Protein AF-A0A8W8IBE1-F1 (afdb_monomer)

Sequence (108 aa):
RIQCFCAGLKNANETGLFVSSINKREFGKVFAISYDPNLDVIYAVNGQTYSVSEVLGFTVELSGNIVEKWSPDGLGFGMPHDVAVSPDGASIYVGEIRPDRVTKFRRV

Secondary structure (DSSP, 8-state):
-EEEE---SS-GGGTT-EEEEE--GGGSEEEEEEEETTTTEEEEEEE-BTTB----EEEEETTS-EEEEE-GGGS--SEEEEEEE-TTSSEEEEEEEETTEEEEEE--

Radius of gyration: 14.57 Å; Cα contacts (8 Å, |Δi|>4): 239; chains: 1; bounding box: 38×30×37 Å

Solvent-accessible surface area (backbone atoms only — not comparable to full-atom values): 6193 Å² total; per-residue (Å²): 86,49,78,43,55,37,81,22,88,91,43,69,91,42,45,70,40,80,73,52,70,40,75,58,79,86,44,43,44,54,58,29,61,31,76,38,84,88,77,56,32,34,40,35,32,19,36,72,43,100,90,26,85,72,19,39,34,35,38,27,38,86,91,52,49,74,79,45,76,48,41,64,94,75,73,39,52,79,37,43,55,40,45,47,65,43,96,86,57,53,34,39,39,34,37,21,77,34,90,67,46,74,49,79,46,70,76,129

Organism: Magallana gigas (NCBI:txid29159)

Structure (mmCIF, N/CA/C/O backbone):
data_AF-A0A8W8IBE1-F1
#
_entry.id   AF-A0A8W8IBE1-F1
#
loop_
_atom_site.group_PDB
_atom_site.id
_atom_site.type_symbol
_atom_site.label_atom_id
_atom_site.label_alt_id
_atom_site.label_comp_id
_atom_site.label_asym_id
_atom_site.label_entity_id
_atom_site.label_seq_id
_atom_site.pdbx_PDB_ins_code
_atom_site.Cartn_x
_atom_site.Cartn_y
_atom_site.Cartn_z
_atom_site.occupancy
_atom_site.B_iso_or_equiv
_atom_site.auth_seq_id
_atom_site.auth_comp_id
_atom_site.auth_asym_id
_atom_site.auth_atom_id
_atom_site.pdbx_PDB_model_num
ATOM 1 N N . ARG A 1 1 ? 7.416 2.748 8.593 1.00 92.44 1 ARG A N 1
ATOM 2 C CA . ARG A 1 1 ? 6.406 2.563 9.665 1.00 92.44 1 ARG A CA 1
ATOM 3 C C . ARG A 1 1 ? 5.062 3.083 9.181 1.00 92.44 1 ARG A C 1
ATOM 5 O O . ARG A 1 1 ? 5.065 4.034 8.412 1.00 92.44 1 ARG A O 1
ATOM 12 N N . ILE A 1 2 ? 3.969 2.498 9.655 1.00 96.62 2 ILE A N 1
ATOM 13 C CA . ILE A 1 2 ? 2.584 2.935 9.435 1.00 96.62 2 ILE A CA 1
ATOM 14 C C . ILE A 1 2 ? 2.035 3.339 10.805 1.00 96.62 2 ILE A C 1
ATOM 16 O O . ILE A 1 2 ? 2.326 2.658 11.789 1.00 96.62 2 ILE A O 1
ATOM 20 N N . GLN A 1 3 ? 1.323 4.460 10.905 1.00 96.69 3 GLN A N 1
ATOM 21 C CA . GLN A 1 3 ? 0.831 4.988 12.182 1.00 96.69 3 GLN A CA 1
ATOM 22 C C . GLN A 1 3 ? -0.685 5.147 12.134 1.00 96.69 3 GLN A C 1
ATOM 24 O O . GLN A 1 3 ? -1.220 5.652 11.151 1.00 96.69 3 GLN A O 1
ATOM 29 N N . CYS A 1 4 ? -1.347 4.717 13.202 1.00 95.69 4 CYS A N 1
ATOM 30 C CA . CYS A 1 4 ? -2.782 4.845 13.387 1.00 95.69 4 CYS A CA 1
ATOM 31 C C . CYS A 1 4 ? -3.065 5.938 14.421 1.00 95.69 4 CYS A C 1
ATOM 33 O O . CYS A 1 4 ? -2.451 5.967 15.494 1.00 95.69 4 CYS A O 1
ATOM 35 N N . PHE A 1 5 ? -4.003 6.821 14.089 1.00 96.88 5 PHE A N 1
ATOM 36 C CA . PHE A 1 5 ? -4.466 7.901 14.948 1.00 96.88 5 PHE A CA 1
ATOM 37 C C . PHE A 1 5 ? -5.993 7.908 14.986 1.00 96.88 5 PHE A C 1
ATOM 39 O O . PHE A 1 5 ? -6.650 7.563 14.003 1.00 96.88 5 PHE A O 1
ATOM 46 N N . CYS A 1 6 ? -6.563 8.335 16.107 1.00 97.31 6 CYS A N 1
ATOM 47 C CA . CYS A 1 6 ? -7.996 8.536 16.236 1.00 97.31 6 CYS A CA 1
ATOM 48 C C . CYS A 1 6 ? -8.457 9.659 15.299 1.00 97.31 6 CYS A C 1
ATOM 50 O O . CYS A 1 6 ? -7.989 10.793 15.383 1.00 97.31 6 CYS A O 1
ATOM 52 N N . ALA A 1 7 ? -9.424 9.360 14.434 1.00 96.00 7 ALA A N 1
ATOM 53 C CA . ALA A 1 7 ? -10.025 10.351 13.541 1.00 96.00 7 ALA A CA 1
ATOM 54 C C . ALA A 1 7 ? -11.012 11.300 14.254 1.00 96.00 7 ALA A C 1
ATOM 56 O O . ALA A 1 7 ? -11.492 12.246 13.644 1.00 96.00 7 ALA A O 1
ATOM 57 N N . GLY A 1 8 ? -11.358 11.031 15.520 1.00 96.88 8 GLY A N 1
ATOM 58 C CA . GLY A 1 8 ? -12.272 11.871 16.304 1.00 96.88 8 GLY A CA 1
ATOM 59 C C . GLY A 1 8 ? -13.746 11.804 15.889 1.00 96.88 8 GLY A C 1
ATOM 60 O O . GLY A 1 8 ? -14.546 12.608 16.355 1.00 96.88 8 GLY A O 1
ATOM 61 N N . LEU A 1 9 ? -14.141 10.832 15.053 1.00 96.00 9 LEU A N 1
ATOM 62 C CA . LEU A 1 9 ? -15.505 10.739 14.502 1.00 96.00 9 LEU A CA 1
ATOM 63 C C . LEU A 1 9 ? -16.602 10.559 15.566 1.00 96.00 9 LEU A C 1
ATOM 65 O O . LEU A 1 9 ? -17.742 10.950 15.340 1.00 96.00 9 LEU A O 1
ATOM 69 N N . LYS A 1 10 ? -16.269 9.951 16.714 1.00 95.00 10 LYS A N 1
ATOM 70 C CA . LYS A 1 10 ? -17.188 9.781 17.856 1.00 95.00 10 LYS A CA 1
ATOM 71 C C . LYS A 1 10 ? -17.025 10.874 18.915 1.00 95.00 10 LYS A C 1
ATOM 73 O O . LYS A 1 10 ? -17.981 11.185 19.617 1.00 95.00 10 LYS A O 1
ATOM 78 N N . ASN A 1 11 ? -15.821 11.430 19.039 1.00 96.31 11 ASN A N 1
ATOM 79 C CA . ASN A 1 11 ? -15.455 12.439 20.024 1.00 96.31 11 ASN A CA 1
ATOM 80 C C . ASN A 1 11 ? -14.322 13.311 19.463 1.00 96.31 11 ASN A C 1
ATOM 82 O O . ASN A 1 11 ? -13.194 12.843 19.303 1.00 96.31 11 ASN A O 1
ATOM 86 N N . ALA A 1 12 ? -14.606 14.586 19.195 1.00 96.50 12 ALA A N 1
ATOM 87 C CA . ALA A 1 12 ? -13.640 15.499 18.585 1.00 96.50 12 ALA A CA 1
ATOM 88 C C . ALA A 1 12 ? -12.387 15.723 19.452 1.00 96.50 12 ALA A C 1
ATOM 90 O O . ALA A 1 12 ? -11.311 15.963 18.903 1.00 96.50 12 ALA A O 1
ATOM 91 N N . ASN A 1 13 ? -12.492 15.573 20.779 1.00 97.31 13 ASN A N 1
ATOM 92 C CA . ASN A 1 13 ? -11.356 15.701 21.701 1.00 97.31 13 ASN A CA 1
ATOM 93 C C . ASN A 1 13 ? -10.330 14.567 21.553 1.00 97.31 13 ASN A C 1
ATOM 95 O O . ASN A 1 13 ? -9.214 14.683 22.049 1.00 97.31 13 ASN A O 1
ATOM 99 N N . GLU A 1 14 ? -10.695 13.474 20.878 1.00 96.56 14 GLU A N 1
ATOM 100 C CA . GLU A 1 14 ? -9.797 12.349 20.612 1.00 96.56 14 GLU A CA 1
ATOM 101 C C . GLU A 1 14 ? -9.085 12.468 19.258 1.00 96.56 14 GLU A C 1
ATOM 103 O O . GLU A 1 14 ? -8.253 11.625 18.926 1.00 96.56 14 GLU A O 1
ATOM 108 N N . THR A 1 15 ? -9.385 13.494 18.455 1.00 97.75 15 THR A N 1
ATOM 109 C CA . THR A 1 15 ? -8.771 13.683 17.133 1.00 97.75 15 THR A CA 1
ATOM 110 C C . THR A 1 15 ? -7.249 13.768 17.241 1.00 97.75 15 THR A C 1
ATOM 112 O O . THR A 1 15 ? -6.709 14.555 18.014 1.00 97.75 15 THR A O 1
ATOM 115 N N . GLY A 1 16 ? -6.544 12.972 16.439 1.00 96.88 16 GLY A N 1
ATOM 116 C CA . GLY A 1 16 ? -5.083 12.965 16.388 1.00 96.88 16 GLY A CA 1
ATOM 117 C C . GLY A 1 16 ? -4.407 12.229 17.545 1.00 96.88 16 GLY A C 1
ATOM 118 O O . GLY A 1 16 ? -3.178 12.159 17.562 1.00 96.88 16 GLY A O 1
ATOM 119 N N . LEU A 1 17 ? -5.158 11.639 18.484 1.00 97.94 17 LEU A N 1
ATOM 120 C CA . LEU A 1 17 ? -4.564 10.771 19.500 1.00 97.94 17 LEU A CA 1
ATOM 121 C C . LEU A 1 17 ? -3.925 9.551 18.836 1.00 97.94 17 LEU A C 1
ATOM 123 O O . LEU A 1 17 ? -4.539 8.885 18.003 1.00 97.94 17 LEU A O 1
ATOM 127 N N . PHE A 1 18 ? -2.679 9.262 19.200 1.00 97.44 18 PHE A N 1
ATOM 128 C CA . PHE A 1 18 ? -1.968 8.086 18.712 1.00 97.44 18 PHE A CA 1
ATOM 129 C C . PHE A 1 18 ? -2.600 6.806 19.264 1.00 97.44 18 PHE A C 1
ATOM 131 O O . PHE A 1 18 ? -2.816 6.692 20.469 1.00 97.44 18 PHE A O 1
ATOM 138 N N . VAL A 1 19 ? -2.848 5.836 18.383 1.00 95.69 19 VAL A N 1
ATOM 139 C CA . VAL A 1 19 ? -3.429 4.534 18.743 1.00 95.69 19 VAL A CA 1
ATOM 140 C C . VAL A 1 19 ? -2.360 3.452 18.708 1.00 95.69 19 VAL A C 1
ATOM 142 O O . VAL A 1 19 ? -2.133 2.752 19.691 1.00 95.69 19 VAL A O 1
ATOM 145 N N . SER A 1 20 ? -1.696 3.298 17.564 1.00 95.81 20 SER A N 1
ATOM 146 C CA . SER A 1 20 ? -0.724 2.230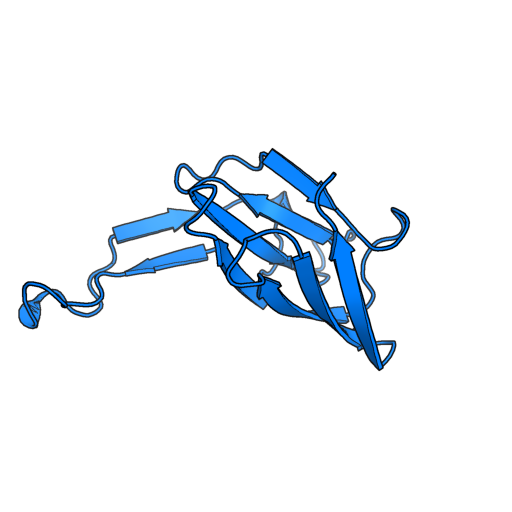 17.353 1.00 95.81 20 SER A CA 1
ATOM 147 C C . SER A 1 20 ? 0.210 2.534 16.185 1.00 95.81 20 SER A C 1
ATOM 149 O O . SER A 1 20 ? 0.008 3.465 15.398 1.00 95.81 20 SER A O 1
ATOM 151 N N . SER A 1 21 ? 1.266 1.732 16.059 1.00 96.81 21 SER A N 1
ATOM 152 C CA . SER A 1 21 ? 2.152 1.782 14.902 1.00 96.81 21 SER A CA 1
ATOM 153 C C . SER A 1 21 ? 2.572 0.392 14.466 1.00 96.81 21 SER A C 1
ATOM 155 O O . SER A 1 21 ? 2.985 -0.414 15.297 1.00 96.81 21 SER A O 1
ATOM 157 N N . ILE A 1 22 ? 2.580 0.166 13.157 1.00 97.25 22 ILE A N 1
ATOM 158 C CA . ILE A 1 22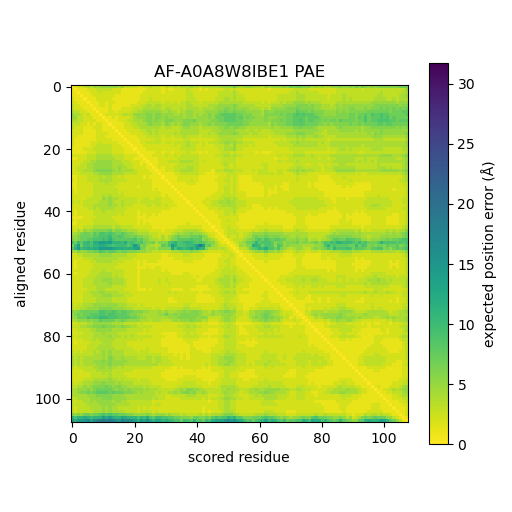 ? 3.163 -1.023 12.547 1.00 97.25 22 ILE A CA 1
ATOM 159 C C . ILE A 1 22 ? 4.563 -0.652 12.060 1.00 97.25 22 ILE A C 1
ATOM 161 O O . ILE A 1 22 ? 4.747 0.221 11.199 1.00 97.25 22 ILE A O 1
ATOM 165 N N . ASN A 1 23 ? 5.576 -1.303 12.628 1.00 95.06 23 ASN A N 1
ATOM 166 C CA . ASN A 1 23 ? 6.970 -1.094 12.264 1.00 95.06 23 ASN A CA 1
ATOM 167 C C . ASN A 1 23 ? 7.646 -2.432 11.957 1.00 95.06 23 ASN A C 1
ATOM 169 O O . ASN A 1 23 ? 7.678 -3.324 12.801 1.00 95.06 23 ASN A O 1
ATOM 173 N N . LYS A 1 24 ? 8.177 -2.554 10.741 1.00 93.81 24 LYS A N 1
ATOM 174 C CA . LYS A 1 24 ? 8.858 -3.742 10.224 1.00 93.81 24 LYS A CA 1
ATOM 175 C C . LYS A 1 24 ? 10.154 -3.299 9.569 1.00 93.81 24 LYS A C 1
ATOM 177 O O . LYS A 1 24 ? 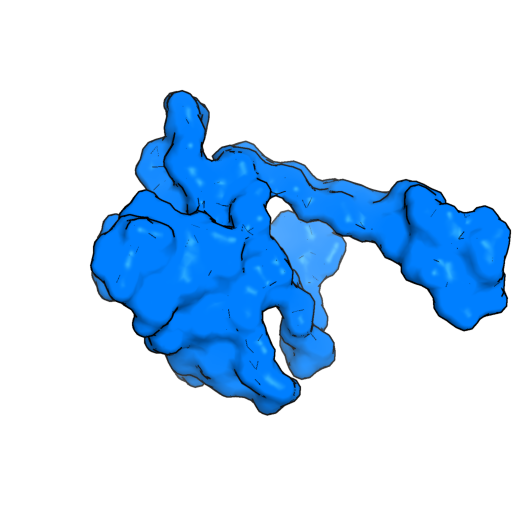10.185 -2.246 8.930 1.00 93.81 24 LYS A O 1
ATOM 182 N N . ARG A 1 25 ? 11.221 -4.082 9.737 1.00 91.19 25 ARG A N 1
ATOM 183 C CA . ARG A 1 25 ? 12.527 -3.763 9.135 1.00 91.19 25 ARG A CA 1
ATOM 184 C C . ARG A 1 25 ? 12.438 -3.840 7.612 1.00 91.19 25 ARG A C 1
ATOM 186 O O . ARG A 1 25 ? 12.987 -2.992 6.922 1.00 91.19 25 ARG A O 1
ATOM 193 N N . GLU A 1 26 ? 11.657 -4.800 7.130 1.00 92.12 26 GLU A N 1
ATOM 194 C CA . GLU A 1 26 ? 11.362 -5.096 5.732 1.00 92.12 26 GLU A CA 1
ATOM 195 C C . GLU A 1 26 ? 10.746 -3.912 4.992 1.00 92.12 26 GLU A C 1
ATOM 197 O O . GLU A 1 26 ? 10.943 -3.770 3.792 1.00 92.12 26 GLU A O 1
ATOM 202 N N . PHE A 1 27 ? 10.030 -3.034 5.697 1.00 92.56 27 PHE A N 1
ATOM 203 C CA . PHE A 1 27 ? 9.446 -1.860 5.065 1.00 92.56 27 PHE A CA 1
ATOM 204 C C . PHE A 1 27 ? 10.496 -0.857 4.606 1.00 92.56 27 PHE A C 1
ATOM 206 O O . PHE A 1 27 ? 10.223 -0.104 3.685 1.00 92.56 27 PHE A O 1
ATOM 213 N N . GLY A 1 28 ? 11.649 -0.746 5.270 1.00 91.81 28 GLY A N 1
ATOM 214 C CA . GLY A 1 28 ? 12.498 0.431 5.094 1.00 91.81 28 GLY A CA 1
ATOM 215 C C . GLY A 1 28 ? 11.679 1.715 5.290 1.00 91.81 28 GLY A C 1
ATOM 216 O O . GLY A 1 28 ? 11.062 1.925 6.343 1.00 91.81 28 GLY A O 1
ATOM 217 N N . LYS A 1 29 ? 11.628 2.566 4.260 1.00 93.69 29 LYS A N 1
ATOM 218 C CA . LYS A 1 29 ? 10.770 3.755 4.249 1.00 93.69 29 LYS A CA 1
ATOM 219 C C . LYS A 1 29 ? 9.478 3.467 3.484 1.00 93.69 29 LYS A C 1
ATOM 221 O O . LYS A 1 29 ? 9.513 3.249 2.283 1.00 93.69 29 LYS A O 1
ATOM 226 N N . VAL A 1 30 ? 8.346 3.517 4.183 1.00 96.75 30 VAL A N 1
ATOM 227 C CA . VAL A 1 30 ? 7.008 3.446 3.569 1.00 96.75 30 VAL A CA 1
ATOM 228 C C . VAL A 1 30 ? 6.701 4.796 2.926 1.00 96.75 30 VAL A C 1
ATOM 230 O O . VAL A 1 30 ? 6.884 5.822 3.585 1.00 96.75 30 VAL A O 1
ATOM 233 N N . PHE A 1 31 ? 6.264 4.797 1.667 1.00 96.62 31 PHE A N 1
ATOM 234 C CA . PHE A 1 31 ? 5.914 6.017 0.930 1.00 96.62 31 PHE A CA 1
ATOM 235 C C . PHE A 1 31 ? 4.410 6.235 0.822 1.00 96.62 31 PHE A C 1
ATOM 237 O O . PHE A 1 31 ? 3.961 7.362 1.010 1.00 96.62 31 PHE A O 1
ATOM 244 N N . ALA A 1 32 ? 3.638 5.172 0.614 1.00 98.31 32 ALA A N 1
ATOM 245 C CA . ALA A 1 32 ? 2.187 5.257 0.558 1.00 98.31 32 ALA A CA 1
ATOM 246 C C . ALA A 1 32 ? 1.532 4.004 1.127 1.00 98.31 32 ALA A C 1
ATOM 248 O O . ALA A 1 32 ? 2.151 2.934 1.188 1.00 98.31 32 ALA A O 1
ATOM 249 N N . ILE A 1 33 ? 0.279 4.171 1.547 1.00 98.56 33 ILE A N 1
ATOM 250 C CA . ILE A 1 33 ? -0.584 3.096 2.021 1.00 98.56 33 ILE A CA 1
ATOM 251 C C . ILE A 1 33 ? -2.014 3.265 1.500 1.00 98.56 33 ILE A C 1
ATOM 253 O O . ILE A 1 33 ? -2.464 4.388 1.290 1.00 98.56 33 ILE A O 1
ATOM 257 N N . SER A 1 34 ? -2.746 2.159 1.377 1.00 98.50 34 SER A N 1
ATOM 258 C CA . SER A 1 34 ? -4.183 2.133 1.088 1.00 98.50 34 SER A CA 1
ATOM 259 C C . SER A 1 34 ? -4.851 1.032 1.907 1.00 98.50 34 SER A C 1
ATOM 261 O O . SER A 1 34 ? -4.299 -0.059 2.017 1.00 98.50 34 SER A O 1
ATOM 263 N N . TYR A 1 35 ? -6.010 1.299 2.505 1.00 97.88 35 TYR A N 1
ATOM 264 C CA . TYR A 1 35 ? -6.754 0.308 3.286 1.00 97.88 35 TYR A CA 1
ATOM 265 C C . TYR A 1 35 ? -7.853 -0.323 2.432 1.00 97.88 35 TYR A C 1
ATOM 267 O O . TYR A 1 35 ? -8.612 0.392 1.779 1.00 97.88 35 TYR A O 1
ATOM 275 N N . ASP A 1 36 ? -7.945 -1.649 2.465 1.00 97.81 36 ASP A N 1
ATOM 276 C CA . ASP A 1 36 ? -9.028 -2.402 1.848 1.00 97.81 36 ASP A CA 1
ATOM 277 C C . ASP A 1 36 ? -9.994 -2.931 2.918 1.00 97.81 36 ASP A C 1
ATOM 279 O O . ASP A 1 36 ? -9.667 -3.904 3.606 1.00 97.81 36 ASP A O 1
ATOM 283 N N . PRO A 1 37 ? -11.198 -2.344 3.040 1.00 96.62 37 PRO A N 1
ATOM 284 C CA . PRO A 1 37 ? -12.189 -2.782 4.015 1.00 96.62 37 PRO A CA 1
ATOM 285 C C . PRO A 1 37 ? -12.799 -4.151 3.688 1.00 96.62 37 PRO A C 1
ATOM 2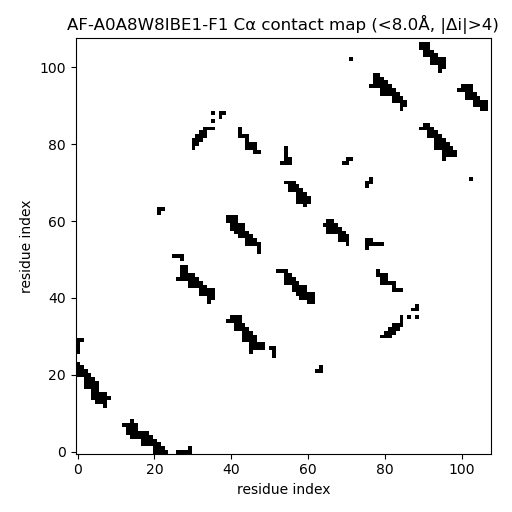87 O O . PRO A 1 37 ? -13.415 -4.750 4.564 1.00 96.62 37 PRO A O 1
ATOM 290 N N . ASN A 1 38 ? -12.652 -4.663 2.459 1.00 96.25 38 ASN A N 1
ATOM 291 C CA . ASN A 1 38 ? -13.212 -5.964 2.083 1.00 96.25 38 ASN A CA 1
ATOM 292 C C . ASN A 1 38 ? -12.425 -7.127 2.705 1.00 96.25 38 ASN A C 1
ATOM 294 O O . ASN A 1 38 ? -13.014 -8.157 3.022 1.00 96.25 38 ASN A O 1
ATOM 298 N N . LEU A 1 39 ? -11.106 -6.966 2.872 1.00 95.56 39 LEU A N 1
ATOM 299 C CA . LEU A 1 39 ? -10.218 -7.985 3.452 1.00 95.56 39 LEU A CA 1
ATOM 300 C C . LEU A 1 39 ? -9.606 -7.584 4.800 1.00 95.56 39 LEU A C 1
ATOM 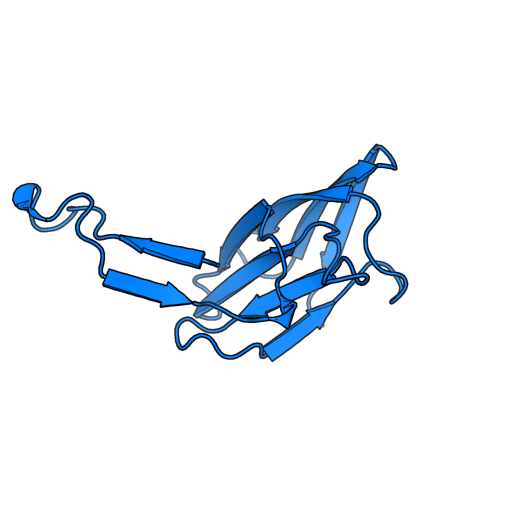302 O O . LEU A 1 39 ? -8.886 -8.381 5.391 1.00 95.56 39 LEU A O 1
ATOM 306 N N . ASP A 1 40 ? -9.860 -6.363 5.266 1.00 96.81 40 ASP A N 1
ATOM 307 C CA . ASP A 1 40 ? -9.264 -5.795 6.479 1.00 96.81 40 ASP A CA 1
ATOM 308 C C . ASP A 1 40 ? -7.719 -5.762 6.457 1.00 96.81 40 ASP A C 1
ATOM 310 O O . ASP A 1 40 ? -7.030 -6.088 7.426 1.00 96.81 40 ASP A O 1
ATOM 314 N N . VAL A 1 41 ? -7.154 -5.350 5.315 1.00 97.56 41 VAL A N 1
ATOM 315 C CA . VAL A 1 41 ? -5.698 -5.250 5.106 1.00 97.56 41 VAL A CA 1
ATOM 316 C C . VAL A 1 41 ? -5.279 -3.868 4.624 1.00 97.56 41 VAL A C 1
ATOM 318 O O . VAL A 1 41 ? -6.037 -3.132 3.995 1.00 97.56 41 VAL A O 1
ATOM 321 N N . ILE A 1 42 ? -4.024 -3.528 4.888 1.00 98.38 42 ILE A N 1
ATOM 322 C CA . ILE A 1 42 ? -3.339 -2.351 4.374 1.00 98.38 42 ILE A CA 1
ATOM 323 C C . ILE A 1 42 ? -2.380 -2.788 3.269 1.00 98.38 42 ILE A C 1
ATOM 325 O O . ILE A 1 42 ? -1.481 -3.602 3.485 1.00 98.38 42 ILE A O 1
ATOM 329 N N . TYR A 1 43 ? -2.531 -2.177 2.102 1.00 98.38 43 TYR A N 1
ATOM 330 C CA . TYR A 1 43 ? -1.512 -2.137 1.068 1.00 98.38 43 TYR A CA 1
ATOM 331 C C . TYR A 1 43 ? -0.494 -1.070 1.403 1.00 98.38 43 TYR A C 1
ATOM 333 O O . TYR A 1 43 ? -0.873 0.057 1.700 1.00 98.38 43 TYR A O 1
ATOM 3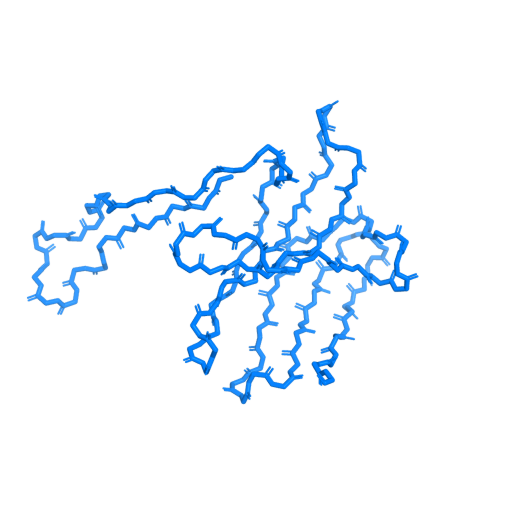41 N N . ALA A 1 44 ? 0.788 -1.402 1.336 1.00 98.44 44 ALA A N 1
ATOM 342 C CA . ALA A 1 44 ? 1.867 -0.442 1.508 1.00 98.44 44 ALA A CA 1
ATOM 343 C C . ALA A 1 44 ? 2.896 -0.604 0.396 1.00 98.44 44 ALA A C 1
ATOM 345 O O . ALA A 1 44 ? 3.186 -1.723 -0.012 1.00 98.44 44 ALA A O 1
ATOM 346 N N . VAL A 1 45 ? 3.489 0.498 -0.049 1.00 98.25 45 VAL A N 1
ATOM 347 C CA . VAL A 1 45 ? 4.675 0.477 -0.917 1.00 98.25 45 VAL A CA 1
ATOM 348 C C . VAL A 1 45 ? 5.826 1.173 -0.210 1.00 98.25 45 VAL A C 1
ATOM 350 O O . VAL A 1 45 ? 5.632 2.172 0.499 1.00 98.25 45 VAL A O 1
ATOM 353 N N . ASN A 1 46 ? 7.028 0.628 -0.362 1.00 97.25 46 ASN A N 1
ATOM 354 C CA . ASN A 1 46 ? 8.233 1.237 0.183 1.00 97.25 46 ASN A CA 1
ATOM 355 C C . ASN A 1 46 ? 9.081 1.935 -0.885 1.00 97.25 46 ASN A C 1
ATOM 357 O O . ASN A 1 46 ? 8.806 1.868 -2.075 1.00 97.25 46 ASN A O 1
ATOM 361 N N . GLY A 1 47 ? 10.126 2.617 -0.428 1.00 93.56 47 GLY A N 1
ATOM 362 C CA . GLY A 1 47 ? 11.215 3.117 -1.252 1.00 93.56 47 GLY A CA 1
ATOM 363 C C . GLY A 1 47 ? 12.558 2.551 -0.810 1.00 93.56 47 GLY A C 1
ATOM 364 O O . GLY A 1 47 ? 12.726 2.129 0.340 1.00 93.56 47 GLY A O 1
ATOM 365 N N . GLN A 1 48 ? 13.528 2.595 -1.722 1.00 89.75 48 GLN A N 1
ATOM 366 C CA . GLN A 1 48 ? 14.893 2.148 -1.464 1.00 89.75 48 GLN A CA 1
ATOM 367 C C . GLN A 1 48 ? 15.536 2.958 -0.328 1.00 89.75 48 GLN A C 1
ATOM 369 O O . GLN A 1 48 ? 15.419 4.185 -0.265 1.00 89.75 48 GLN A O 1
ATOM 374 N N . THR A 1 49 ? 16.249 2.275 0.566 1.00 86.75 49 THR 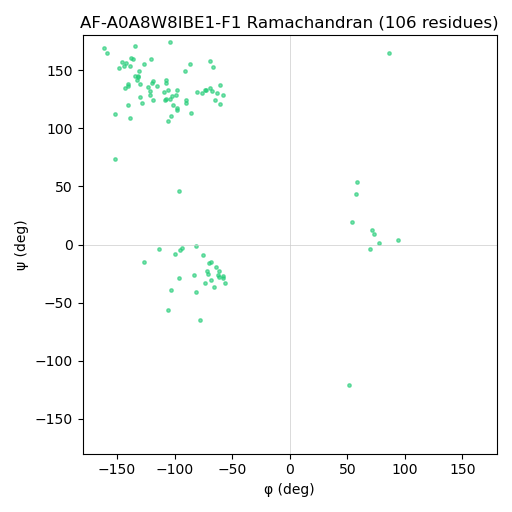A N 1
ATOM 375 C CA . THR A 1 49 ? 17.068 2.903 1.611 1.00 86.75 49 THR A CA 1
ATOM 376 C C . THR A 1 49 ? 18.436 2.230 1.677 1.00 86.75 49 THR A C 1
ATOM 378 O O . THR A 1 49 ? 18.645 1.168 1.101 1.00 86.75 49 THR A O 1
ATOM 381 N N . TYR A 1 50 ? 19.378 2.797 2.437 1.00 84.69 50 TYR A N 1
ATOM 382 C CA . TYR A 1 50 ? 20.667 2.137 2.690 1.00 84.69 50 TYR A CA 1
ATOM 383 C C . TYR A 1 50 ? 20.530 0.755 3.348 1.00 84.69 50 TYR A C 1
ATOM 385 O O . TYR A 1 50 ? 21.408 -0.085 3.198 1.00 84.69 50 TYR A O 1
ATOM 393 N N . SER A 1 51 ? 19.448 0.524 4.095 1.00 82.56 51 SER A N 1
ATOM 394 C CA . SER A 1 51 ? 19.207 -0.719 4.833 1.00 82.56 51 SER A CA 1
ATOM 395 C C . SER A 1 51 ? 18.247 -1.679 4.127 1.00 82.56 51 SER A C 1
ATOM 397 O O . SER A 1 51 ? 18.050 -2.785 4.621 1.00 82.56 51 SER A O 1
ATOM 399 N N . VAL A 1 52 ? 17.605 -1.255 3.032 1.00 84.69 52 VAL A N 1
ATOM 400 C CA . VAL A 1 52 ? 16.622 -2.045 2.280 1.00 84.69 52 VAL A CA 1
ATOM 401 C C . VAL A 1 52 ? 16.851 -1.830 0.788 1.00 84.69 52 VAL A C 1
ATOM 403 O O . VAL A 1 52 ? 16.569 -0.757 0.252 1.00 84.69 52 VAL A O 1
ATOM 406 N N . SER A 1 53 ? 17.369 -2.867 0.130 1.00 82.75 53 SER A N 1
ATOM 407 C CA . SER A 1 53 ? 17.637 -2.867 -1.310 1.00 82.75 53 SER A CA 1
ATOM 408 C C . SER A 1 53 ? 16.408 -3.205 -2.150 1.00 82.75 53 SER A C 1
ATOM 410 O O . SER A 1 53 ? 16.338 -2.779 -3.298 1.00 82.75 53 SER A O 1
ATOM 412 N N . GLU A 1 54 ? 15.452 -3.955 -1.597 1.00 91.88 54 GLU A N 1
ATOM 413 C CA . GLU A 1 54 ? 14.250 -4.387 -2.312 1.00 91.88 54 GLU A CA 1
ATOM 414 C C . GLU A 1 54 ? 13.111 -3.375 -2.158 1.00 91.88 54 GLU A C 1
ATOM 416 O O . GLU A 1 54 ? 12.684 -3.042 -1.047 1.00 91.88 54 GLU A O 1
ATOM 421 N N . VAL A 1 55 ? 12.599 -2.912 -3.296 1.00 96.25 55 VAL A N 1
ATOM 422 C CA . VAL A 1 55 ? 11.453 -2.007 -3.361 1.00 96.25 55 VAL A CA 1
ATOM 423 C C . VAL A 1 55 ? 10.221 -2.813 -3.762 1.00 96.25 55 VAL A C 1
ATOM 425 O O . VAL A 1 55 ? 10.135 -3.321 -4.879 1.00 96.25 55 VAL A O 1
ATOM 428 N N . LEU A 1 56 ? 9.291 -2.979 -2.828 1.00 97.38 56 LEU A N 1
ATOM 429 C CA . LEU A 1 56 ? 8.191 -3.934 -2.866 1.00 97.38 56 LEU A CA 1
ATOM 430 C C . LEU A 1 56 ? 6.875 -3.288 -2.420 1.00 97.38 56 LEU A C 1
ATOM 432 O O . LEU A 1 56 ? 6.833 -2.283 -1.703 1.00 97.38 56 LEU A O 1
ATOM 436 N N . GLY A 1 57 ? 5.792 -3.933 -2.828 1.00 97.81 57 GLY A N 1
ATOM 437 C CA . GLY A 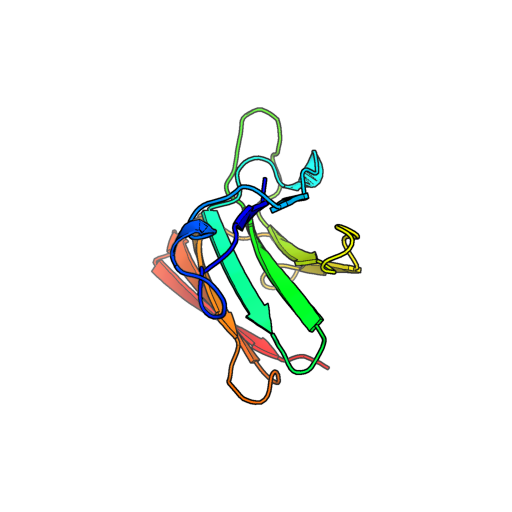1 57 ? 4.474 -3.791 -2.246 1.00 97.81 57 GLY A CA 1
ATOM 438 C C . GLY A 1 57 ? 4.286 -4.827 -1.141 1.00 97.81 57 GLY A C 1
ATOM 439 O O . GLY A 1 57 ? 4.859 -5.917 -1.182 1.00 97.81 57 GLY A O 1
ATOM 440 N N . PHE A 1 58 ? 3.494 -4.476 -0.138 1.00 97.94 58 PHE A N 1
ATOM 441 C CA . PHE A 1 58 ? 3.206 -5.306 1.022 1.00 97.94 58 PHE A CA 1
ATOM 442 C C . PHE A 1 58 ? 1.702 -5.366 1.244 1.00 97.94 58 PHE A C 1
ATOM 444 O O . PHE A 1 58 ? 1.029 -4.336 1.188 1.00 97.94 58 PHE A O 1
ATOM 451 N N . THR A 1 59 ? 1.206 -6.557 1.559 1.00 97.94 59 THR A N 1
ATOM 452 C CA . THR A 1 59 ? -0.130 -6.767 2.125 1.00 97.94 59 THR A CA 1
ATOM 453 C C . THR A 1 59 ? 0.034 -6.991 3.622 1.00 97.94 59 THR A C 1
ATOM 455 O O . THR A 1 59 ? 0.753 -7.905 4.034 1.00 97.94 59 THR A O 1
ATOM 458 N N . VAL A 1 60 ? -0.573 -6.133 4.442 1.00 98.12 60 VAL A N 1
ATOM 459 C CA . VAL A 1 60 ? -0.332 -6.078 5.890 1.00 98.12 60 VAL A CA 1
ATOM 460 C C . VAL A 1 60 ? -1.655 -6.102 6.649 1.00 98.12 60 VAL A C 1
ATOM 462 O O . VAL A 1 60 ? -2.521 -5.271 6.404 1.00 98.12 60 VAL A O 1
ATOM 465 N N . GLU A 1 61 ? -1.813 -7.015 7.599 1.00 97.38 61 GLU A N 1
ATOM 466 C CA . GLU A 1 61 ? -2.955 -7.006 8.523 1.00 97.38 61 GLU A CA 1
ATOM 467 C C . GL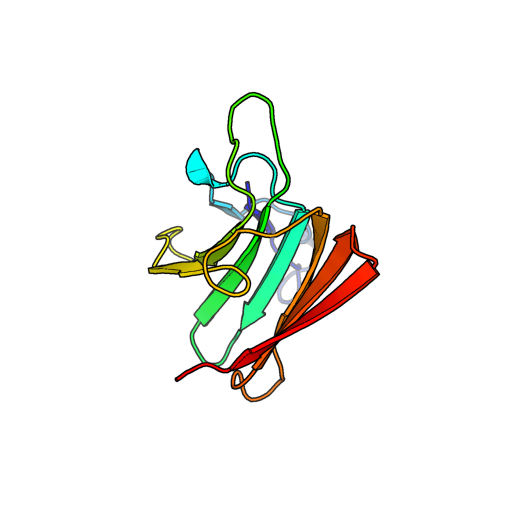U A 1 61 ? -2.873 -5.822 9.498 1.00 97.38 61 GLU A C 1
ATOM 469 O O . GLU A 1 61 ? -1.783 -5.344 9.825 1.00 97.38 61 GLU A O 1
ATOM 474 N N . LEU A 1 62 ? -4.003 -5.400 10.075 1.00 95.56 62 LEU A N 1
ATOM 475 C CA . LEU A 1 62 ? -4.014 -4.367 11.125 1.00 95.56 62 LEU A CA 1
ATOM 476 C C . LEU A 1 62 ? -3.239 -4.773 12.396 1.00 95.56 62 LEU A C 1
ATOM 478 O O . LEU A 1 62 ? -2.756 -3.910 13.129 1.00 95.56 62 LEU A O 1
ATOM 482 N N . SER A 1 63 ? -3.056 -6.080 12.622 1.00 95.00 63 SER A N 1
ATOM 483 C CA . SER A 1 63 ? -2.167 -6.654 13.648 1.00 95.00 63 SER A CA 1
ATOM 484 C C . SER A 1 63 ? -0.683 -6.322 13.411 1.00 95.00 63 SER A C 1
ATOM 486 O O . SER A 1 63 ? 0.145 -6.402 14.321 1.00 95.00 63 SER A O 1
ATOM 488 N N . GLY A 1 64 ? -0.338 -5.946 12.178 1.00 95.69 64 GLY A N 1
ATOM 489 C CA . GLY A 1 64 ? 1.012 -5.696 11.708 1.00 95.69 64 GLY A CA 1
ATOM 490 C C . GLY A 1 64 ? 1.688 -6.893 11.047 1.00 95.69 64 GLY A C 1
ATOM 491 O O . GLY A 1 64 ? 2.863 -6.777 10.697 1.00 95.69 64 GLY A O 1
ATOM 492 N N . ASN A 1 65 ? 1.016 -8.031 10.871 1.00 96.94 65 ASN A N 1
ATOM 493 C CA . ASN A 1 65 ? 1.578 -9.163 10.132 1.00 96.94 65 ASN A CA 1
ATOM 494 C C . ASN A 1 65 ? 1.689 -8.841 8.639 1.00 96.94 65 ASN A C 1
ATOM 496 O O . ASN A 1 65 ? 0.754 -8.315 8.044 1.00 96.94 65 ASN A O 1
ATOM 500 N N . ILE A 1 66 ? 2.834 -9.169 8.032 1.00 97.62 66 ILE A N 1
ATOM 501 C CA . ILE A 1 66 ? 3.001 -9.108 6.576 1.00 97.62 66 ILE A CA 1
ATOM 502 C C . ILE A 1 66 ? 2.486 -10.434 6.018 1.00 97.62 66 ILE A C 1
ATOM 504 O O . ILE A 1 66 ? 3.092 -11.472 6.274 1.00 97.62 66 ILE A O 1
ATOM 508 N N . VAL A 1 67 ? 1.384 -10.380 5.278 1.00 96.94 67 VAL A N 1
ATOM 509 C CA . VAL A 1 67 ? 0.759 -11.543 4.632 1.00 96.94 67 VAL A CA 1
ATOM 510 C C . VAL A 1 67 ? 1.468 -11.860 3.322 1.00 96.94 67 VAL A C 1
ATOM 512 O O . VAL A 1 67 ? 1.733 -13.017 3.015 1.00 96.94 67 VAL A O 1
ATOM 515 N N . GLU A 1 68 ? 1.814 -10.820 2.564 1.00 96.19 68 GLU A N 1
ATOM 516 C CA . GLU A 1 68 ? 2.404 -10.968 1.240 1.00 96.19 68 GLU A CA 1
ATOM 517 C C . GLU A 1 68 ? 3.375 -9.829 0.927 1.00 96.19 68 GLU A C 1
ATOM 519 O O . GLU A 1 68 ? 3.226 -8.700 1.408 1.00 96.19 68 GLU A O 1
ATOM 524 N N . LYS A 1 69 ? 4.362 -10.145 0.086 1.00 96.62 69 LYS A N 1
ATOM 525 C CA . LYS A 1 69 ? 5.245 -9.191 -0.580 1.00 96.62 69 LYS A CA 1
ATOM 526 C C . LYS A 1 69 ? 5.104 -9.389 -2.083 1.00 96.62 69 LYS A C 1
ATOM 528 O O . LYS A 1 69 ? 5.191 -10.519 -2.552 1.00 96.62 69 LYS A O 1
ATOM 533 N N . TRP A 1 70 ? 4.920 -8.311 -2.829 1.00 97.06 70 TRP A N 1
ATOM 534 C CA . TRP A 1 70 ? 4.635 -8.373 -4.260 1.00 97.06 70 TRP A CA 1
ATOM 535 C C . TRP A 1 70 ? 5.345 -7.252 -5.017 1.00 97.06 70 TRP A C 1
ATOM 537 O O . TRP A 1 70 ? 5.725 -6.224 -4.457 1.00 97.06 70 TRP A O 1
ATOM 547 N N . SER A 1 71 ? 5.572 -7.471 -6.308 1.00 96.25 71 SER A N 1
ATOM 548 C CA . SER A 1 71 ? 6.176 -6.497 -7.215 1.00 96.25 71 SER A CA 1
ATOM 549 C C . SER A 1 71 ? 5.828 -6.827 -8.670 1.00 96.25 71 SER A C 1
ATOM 551 O O . SER A 1 71 ? 5.362 -7.940 -8.935 1.00 96.25 71 SER A O 1
ATOM 553 N N . PRO A 1 72 ? 6.020 -5.894 -9.621 1.00 94.44 72 PRO A N 1
ATOM 554 C CA . PRO A 1 72 ? 5.818 -6.166 -11.039 1.00 94.44 72 PRO A CA 1
ATOM 555 C C . PRO A 1 72 ? 6.759 -7.289 -11.488 1.00 94.44 72 PRO A C 1
ATOM 557 O O . PRO A 1 72 ? 7.973 -7.179 -11.320 1.00 94.44 72 PRO A O 1
ATOM 560 N N . ASP A 1 73 ? 6.192 -8.380 -12.005 1.00 89.00 73 ASP A N 1
ATOM 561 C CA . ASP A 1 73 ? 6.917 -9.545 -12.539 1.00 89.00 73 ASP A CA 1
ATOM 562 C C . ASP A 1 73 ? 7.941 -10.184 -11.573 1.00 89.00 73 ASP A C 1
ATOM 564 O O . ASP A 1 73 ? 8.841 -10.907 -11.996 1.00 89.00 73 ASP A O 1
ATOM 568 N N . GLY A 1 74 ? 7.826 -9.919 -10.265 1.00 89.06 74 GLY A N 1
ATOM 569 C CA . GLY A 1 74 ? 8.793 -10.367 -9.256 1.00 89.06 74 GLY A CA 1
ATOM 570 C C . GLY A 1 74 ? 10.136 -9.620 -9.272 1.00 89.06 74 GLY A C 1
ATOM 571 O O . GLY A 1 74 ? 11.063 -10.040 -8.585 1.00 89.06 74 GLY A O 1
ATOM 572 N N . LEU A 1 75 ? 10.258 -8.529 -10.037 1.00 90.06 75 LEU A N 1
ATOM 573 C CA . LEU A 1 75 ? 11.515 -7.797 -10.249 1.00 90.06 75 LEU A CA 1
ATOM 574 C C . LEU A 1 75 ? 11.706 -6.588 -9.320 1.00 90.06 75 LEU A C 1
ATOM 576 O O . LEU A 1 75 ? 12.759 -5.952 -9.349 1.00 90.06 75 LEU A O 1
ATOM 580 N N . GLY A 1 76 ? 10.712 -6.265 -8.495 1.00 93.88 76 GLY A N 1
ATOM 581 C CA . GLY A 1 76 ? 10.704 -5.043 -7.693 1.00 93.88 76 GLY A CA 1
ATOM 582 C C . GLY A 1 76 ? 10.143 -3.832 -8.444 1.00 93.88 76 GLY A C 1
ATOM 583 O O . GLY A 1 76 ? 9.971 -3.825 -9.663 1.00 93.88 76 GLY A O 1
ATOM 584 N N . PHE A 1 77 ? 9.828 -2.788 -7.684 1.00 96.12 77 PHE A N 1
ATOM 585 C CA . PHE A 1 77 ? 9.469 -1.481 -8.227 1.00 96.12 77 PHE A CA 1
ATOM 586 C C . PHE A 1 77 ? 10.716 -0.624 -8.470 1.00 96.12 77 PHE A C 1
ATOM 588 O O . PHE A 1 77 ? 11.735 -0.786 -7.801 1.00 96.12 77 PHE A O 1
ATOM 595 N N . GLY A 1 78 ? 10.623 0.336 -9.389 1.00 95.12 78 GLY A N 1
ATOM 596 C CA . GLY A 1 78 ? 11.658 1.349 -9.574 1.00 95.12 78 GLY A CA 1
ATOM 597 C C . GLY A 1 78 ? 11.572 2.429 -8.496 1.00 95.12 78 GLY A C 1
ATOM 598 O O . GLY A 1 78 ? 12.477 2.591 -7.679 1.00 95.12 78 GLY A O 1
ATOM 599 N N . MET A 1 79 ? 10.471 3.183 -8.487 1.00 95.44 79 MET A N 1
ATOM 600 C CA . MET A 1 79 ? 10.232 4.251 -7.510 1.00 95.44 79 MET A CA 1
ATOM 601 C C . MET A 1 79 ? 8.724 4.450 -7.274 1.00 95.44 79 MET A C 1
ATOM 603 O O . MET A 1 79 ? 8.153 5.430 -7.766 1.00 95.44 79 MET A O 1
ATOM 607 N N . PRO A 1 80 ? 8.057 3.524 -6.560 1.00 97.38 80 PRO A N 1
ATOM 608 C CA . PRO A 1 80 ? 6.627 3.602 -6.304 1.00 97.38 80 PRO A CA 1
ATOM 609 C C . PRO A 1 80 ? 6.373 4.692 -5.266 1.00 97.38 80 PRO A C 1
ATOM 611 O O . PRO A 1 80 ? 7.067 4.760 -4.259 1.00 97.38 80 PRO A O 1
ATOM 614 N N . HIS A 1 81 ? 5.403 5.563 -5.504 1.00 96.69 81 HIS A N 1
ATOM 615 C CA . HIS A 1 81 ? 5.129 6.692 -4.614 1.00 96.69 81 HIS A CA 1
ATOM 616 C C . HIS A 1 81 ? 3.672 6.754 -4.161 1.00 96.69 81 HIS A C 1
ATOM 618 O O . HIS A 1 81 ? 3.366 7.451 -3.197 1.00 96.69 81 HIS A O 1
ATOM 624 N N . ASP A 1 82 ? 2.783 6.020 -4.824 1.00 98.25 82 ASP A N 1
ATOM 625 C CA . ASP A 1 82 ? 1.384 5.945 -4.434 1.00 98.25 82 ASP A CA 1
ATOM 626 C C . ASP A 1 82 ? 0.812 4.545 -4.661 1.00 98.25 82 ASP A C 1
ATOM 628 O O . ASP A 1 82 ? 1.300 3.796 -5.515 1.00 98.25 82 ASP A O 1
ATOM 632 N N . VAL A 1 83 ? -0.216 4.198 -3.888 1.00 98.56 83 VAL A N 1
ATOM 633 C CA . VAL A 1 83 ? -0.958 2.943 -4.008 1.00 98.56 83 VAL A CA 1
ATOM 634 C C . VAL A 1 83 ? -2.444 3.167 -3.741 1.00 98.56 83 VAL A C 1
ATOM 636 O O . VAL A 1 83 ? -2.822 3.808 -2.765 1.00 98.56 83 VAL A O 1
ATOM 639 N N . ALA A 1 84 ? -3.297 2.592 -4.586 1.00 98.50 84 ALA A N 1
ATOM 640 C CA . ALA A 1 84 ? -4.747 2.628 -4.433 1.00 98.50 84 ALA A CA 1
ATOM 641 C C . ALA A 1 84 ? -5.360 1.243 -4.657 1.00 98.50 84 ALA A C 1
ATOM 643 O O . ALA A 1 84 ? -4.906 0.482 -5.511 1.00 98.50 84 ALA A O 1
ATOM 644 N N . VAL A 1 85 ? -6.421 0.932 -3.917 1.00 98.31 85 VAL A N 1
ATOM 645 C CA . VAL A 1 85 ? -7.226 -0.281 -4.094 1.00 98.31 85 VAL A CA 1
ATOM 646 C C . VAL A 1 85 ? -8.582 0.075 -4.707 1.00 98.31 85 VAL A C 1
ATOM 648 O O . VAL A 1 85 ? -9.150 1.124 -4.401 1.00 98.31 85 VAL A O 1
ATOM 651 N N . SER A 1 86 ? -9.097 -0.760 -5.612 1.00 97.69 86 SER A N 1
ATOM 652 C CA . SER A 1 86 ? -10.444 -0.574 -6.162 1.00 97.69 86 SER A CA 1
ATOM 653 C C . SER A 1 86 ? -11.520 -0.789 -5.086 1.00 97.69 86 SER A C 1
ATOM 655 O O . SER A 1 86 ? -11.292 -1.557 -4.152 1.00 97.69 86 SER A O 1
ATOM 657 N N . PRO A 1 87 ? -12.711 -0.166 -5.205 1.00 96.75 87 PRO A N 1
ATOM 658 C CA . PRO A 1 87 ? -13.773 -0.302 -4.200 1.00 96.75 87 PRO A CA 1
ATOM 659 C C . PRO A 1 87 ? -14.204 -1.751 -3.923 1.00 96.75 87 PRO A C 1
ATOM 661 O O . PRO A 1 87 ? -14.537 -2.092 -2.793 1.00 96.75 87 PRO A O 1
ATOM 664 N N . ASP A 1 88 ? -14.166 -2.604 -4.948 1.00 96.00 88 ASP A N 1
ATOM 665 C CA . ASP A 1 88 ? -14.467 -4.039 -4.865 1.00 96.00 88 ASP A CA 1
ATOM 666 C C . ASP A 1 88 ? -13.293 -4.893 -4.345 1.00 96.00 88 ASP A C 1
ATOM 668 O O . ASP A 1 88 ? -13.401 -6.115 -4.273 1.00 96.00 88 ASP A O 1
ATOM 672 N N . GLY A 1 89 ? -12.143 -4.282 -4.047 1.00 95.31 89 GLY A N 1
ATOM 673 C CA . GLY A 1 89 ? -10.921 -4.974 -3.648 1.00 95.31 89 GLY A CA 1
ATOM 674 C C . GLY A 1 89 ? -10.245 -5.781 -4.768 1.00 95.31 89 GLY A C 1
ATOM 675 O O . GLY A 1 89 ? -9.156 -6.310 -4.573 1.00 95.31 89 GLY A O 1
ATOM 676 N N . ALA A 1 90 ? -10.802 -5.880 -5.973 1.00 95.62 90 ALA A N 1
ATOM 677 C CA . ALA A 1 90 ? -10.287 -6.802 -6.990 1.00 95.62 90 ALA A CA 1
ATOM 678 C C . ALA A 1 90 ? -8.934 -6.377 -7.590 1.00 95.62 90 ALA A C 1
ATOM 680 O O . ALA A 1 90 ? -8.185 -7.207 -8.118 1.00 95.62 90 ALA A O 1
ATOM 681 N N . SER A 1 91 ? -8.626 -5.078 -7.559 1.00 97.56 91 SER A N 1
ATOM 682 C CA . SER A 1 91 ? -7.449 -4.499 -8.204 1.00 97.56 91 SER A CA 1
ATOM 683 C C . SER A 1 91 ? -6.681 -3.564 -7.278 1.00 97.56 91 SER A C 1
ATOM 685 O O . SER A 1 91 ? -7.270 -2.807 -6.511 1.00 97.56 91 SER A O 1
ATOM 687 N N . ILE A 1 92 ? -5.357 -3.583 -7.406 1.00 98.12 92 ILE A N 1
ATOM 688 C CA . ILE A 1 92 ? -4.443 -2.652 -6.741 1.00 98.12 92 ILE A CA 1
ATOM 689 C C . ILE A 1 92 ? -3.676 -1.907 -7.832 1.00 98.12 92 ILE A C 1
ATOM 691 O O . ILE A 1 92 ? -3.268 -2.507 -8.827 1.00 98.12 92 ILE A O 1
ATOM 695 N N . TYR A 1 93 ? -3.483 -0.608 -7.659 1.00 98.38 93 TYR A N 1
ATOM 696 C CA . TYR A 1 93 ? -2.789 0.264 -8.597 1.00 98.38 93 TYR A CA 1
ATOM 697 C C . TYR A 1 93 ? -1.612 0.909 -7.883 1.00 98.38 93 TYR A C 1
ATOM 699 O O . TYR A 1 93 ? -1.797 1.478 -6.811 1.00 98.38 93 TYR A O 1
ATOM 707 N N . VAL A 1 94 ? -0.420 0.834 -8.472 1.00 98.62 94 VAL A N 1
ATOM 708 C CA . VAL A 1 94 ? 0.787 1.480 -7.941 1.00 98.62 94 VAL A CA 1
ATOM 709 C C . VAL A 1 94 ? 1.313 2.482 -8.952 1.00 98.62 94 VAL A C 1
ATOM 711 O O . VAL A 1 94 ? 1.577 2.117 -10.098 1.00 98.62 94 VAL A O 1
ATOM 714 N N . GLY A 1 95 ? 1.465 3.734 -8.523 1.00 98.31 95 GLY A N 1
ATOM 715 C CA . GLY A 1 95 ? 2.077 4.797 -9.316 1.00 98.31 95 GLY A CA 1
ATOM 716 C C . GLY A 1 95 ? 3.581 4.866 -9.070 1.00 98.31 95 GLY A C 1
ATOM 717 O O . GLY A 1 95 ? 4.014 5.066 -7.934 1.00 98.31 95 GLY A O 1
ATOM 718 N N . GLU A 1 96 ? 4.377 4.723 -10.128 1.00 97.12 96 GLU A N 1
ATOM 719 C CA . GLU A 1 96 ? 5.836 4.826 -10.094 1.00 97.12 96 GLU A CA 1
ATOM 720 C C . GLU A 1 96 ? 6.309 6.121 -10.758 1.00 97.12 96 GLU A C 1
ATOM 722 O O . GLU A 1 96 ? 6.036 6.353 -11.932 1.00 97.12 96 GLU A O 1
ATOM 727 N N . ILE A 1 97 ? 7.095 6.924 -10.032 1.00 96.06 97 ILE A N 1
ATOM 728 C CA . ILE A 1 97 ? 7.775 8.115 -10.582 1.00 96.06 97 ILE A CA 1
ATOM 729 C C . ILE A 1 97 ? 8.922 7.697 -11.513 1.00 96.06 97 ILE A C 1
ATOM 731 O O . ILE A 1 97 ? 9.364 8.444 -12.371 1.00 96.06 97 ILE A O 1
ATOM 735 N N . ARG A 1 98 ? 9.446 6.481 -11.353 1.00 93.50 98 ARG A N 1
ATOM 736 C CA . ARG A 1 98 ? 10.378 5.860 -12.296 1.00 93.50 98 ARG A CA 1
ATOM 737 C C . ARG A 1 98 ? 10.004 4.390 -12.400 1.00 93.50 98 ARG A C 1
ATOM 739 O O . ARG A 1 98 ? 10.041 3.725 -11.364 1.00 93.50 98 ARG A O 1
ATOM 746 N N . PRO A 1 99 ? 9.640 3.881 -13.587 1.00 94.56 99 PRO A N 1
ATOM 747 C CA . PRO A 1 99 ? 9.831 4.464 -14.924 1.00 94.56 99 PRO A CA 1
ATOM 748 C C . PRO A 1 99 ? 8.611 5.243 -15.484 1.00 94.56 99 PRO A C 1
ATOM 750 O O . PRO A 1 99 ? 8.248 5.020 -16.633 1.00 94.56 99 PRO A O 1
ATOM 753 N N . ASP A 1 100 ? 7.957 6.113 -14.701 1.00 96.88 100 ASP A N 1
ATOM 754 C CA . ASP A 1 100 ? 6.771 6.891 -15.126 1.00 96.88 100 ASP A CA 1
ATOM 755 C C . ASP A 1 100 ? 5.590 6.020 -15.595 1.00 96.88 100 ASP A C 1
ATOM 757 O O . ASP A 1 100 ? 5.056 6.173 -16.697 1.00 96.88 100 ASP A O 1
ATOM 761 N N . ARG A 1 101 ? 5.164 5.069 -14.755 1.00 96.12 101 ARG A N 1
ATOM 762 C CA . ARG A 1 101 ? 4.053 4.161 -15.083 1.00 96.12 101 ARG A CA 1
ATOM 763 C C . ARG A 1 101 ? 3.109 3.933 -13.914 1.00 96.12 101 ARG A C 1
ATOM 765 O O . ARG A 1 101 ? 3.478 4.083 -12.752 1.00 96.12 101 ARG A O 1
ATOM 772 N N . VAL A 1 102 ? 1.906 3.476 -14.245 1.00 97.50 102 VAL A N 1
ATOM 773 C CA . VAL A 1 102 ? 0.974 2.882 -13.285 1.00 97.50 102 VAL A CA 1
ATOM 774 C C . VAL A 1 102 ? 0.898 1.387 -13.552 1.00 97.50 102 VAL A C 1
ATOM 776 O O . VAL A 1 102 ? 0.578 0.970 -14.665 1.00 97.50 102 VAL A O 1
ATOM 779 N N . THR A 1 103 ? 1.168 0.581 -12.530 1.00 97.19 103 THR A N 1
ATOM 780 C CA . THR A 1 103 ? 1.061 -0.879 -12.610 1.00 97.19 103 THR A CA 1
ATOM 781 C C . THR A 1 103 ? -0.225 -1.333 -11.930 1.00 97.19 103 THR A C 1
ATOM 783 O O . THR A 1 103 ? -0.479 -0.971 -10.780 1.00 97.19 103 THR A O 1
ATOM 786 N N . LYS A 1 104 ? -1.034 -2.133 -12.633 1.00 97.12 104 LYS A N 1
ATOM 787 C CA . LYS A 1 104 ? -2.241 -2.765 -12.090 1.00 97.12 104 LYS A CA 1
ATOM 788 C C . LYS A 1 104 ? -1.940 -4.206 -11.690 1.00 97.12 104 LYS A C 1
ATOM 790 O O . LYS A 1 104 ? -1.497 -4.996 -12.517 1.00 97.12 104 LYS A O 1
ATOM 795 N N . PHE A 1 105 ? -2.291 -4.558 -10.464 1.00 96.81 105 PHE A N 1
ATOM 796 C CA . PHE A 1 105 ? -2.286 -5.921 -9.952 1.00 96.81 105 PHE A CA 1
ATOM 797 C C . PHE A 1 105 ? -3.724 -6.401 -9.820 1.00 96.81 105 PHE A C 1
ATOM 799 O O . PHE A 1 105 ? -4.604 -5.647 -9.398 1.00 96.81 105 PHE A O 1
ATOM 806 N N . ARG A 1 106 ? -3.966 -7.659 -10.185 1.00 93.44 106 ARG A N 1
ATOM 807 C CA . ARG A 1 106 ? -5.242 -8.334 -9.955 1.00 93.44 106 ARG A CA 1
ATOM 808 C C . ARG A 1 106 ? -5.025 -9.382 -8.881 1.00 93.44 106 ARG A C 1
ATOM 810 O O . ARG A 1 106 ? -4.087 -10.167 -8.995 1.00 93.44 106 ARG A O 1
ATOM 817 N N . ARG A 1 107 ? -5.896 -9.406 -7.877 1.00 81.25 107 ARG A N 1
ATOM 818 C CA . ARG A 1 107 ? -5.906 -10.506 -6.911 1.00 81.25 107 ARG A CA 1
ATOM 819 C C . ARG A 1 107 ? -6.478 -11.756 -7.586 1.00 81.25 107 ARG A C 1
ATOM 821 O O . ARG A 1 107 ? -7.456 -11.660 -8.335 1.00 81.25 107 ARG A O 1
ATOM 828 N N . VAL A 1 108 ? -5.796 -12.884 -7.409 1.00 73.69 108 VAL A N 1
ATOM 829 C CA . VAL A 1 108 ? -6.163 -14.199 -7.958 1.00 73.69 108 VAL A CA 1
ATOM 830 C C . VAL A 1 108 ? -6.744 -15.091 -6.882 1.00 73.69 108 VAL A C 1
ATOM 832 O O . VAL A 1 108 ? -6.314 -14.952 -5.718 1.00 73.69 108 VAL A O 1
#

InterPro domains:
  IPR011042 Six-bladed beta-propeller, TolB-like [G3DSA:2.120.10.30] (1-108)

pLDDT: mean 95.26, std 4.11, range [73.69, 98.62]

Mean predicted aligned error: 3.04 Å

Foldseek 3Di:
DAWDADCCPVHVVRHRHTDDDQDDLQQVAWQEWEAQPVVQWIWTWHDDDPSYHATWIFTAHPVNDTPDTDAVVRPGADAWRYWYADNVRQWIWTQGPVVGDIDIDGDD

Nearest PDB structures (foldseek):
  6vyc-assembly2_B  TM=7.859E-01  e=2.573E-02  Homo sapiens
  8asv-assembly1_A  TM=7.364E-01  e=1.239E-01  Saccharomyces cerevisiae
  8shj-assembly2_B  TM=6.295E-01  e=8.847E-02  Homo sapiens
  8shj-assembly1_A  TM=5.627E-01  e=7.068E-02  Homo sapiens
  8t55-assembly2_B  TM=5.708E-01  e=1.047E-01  Homo sapiens